Protein AF-R9L578-F1 (afdb_monomer)

pLDD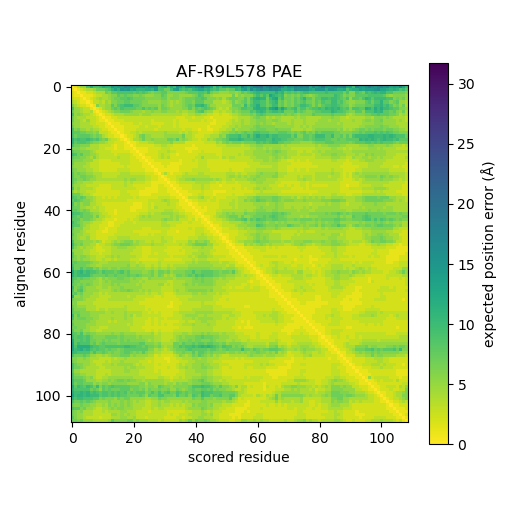T: mean 92.09, std 3.51, range [73.38, 96.12]

Radius of gyration: 14.45 Å; Cα contacts (8 Å, |Δi|>4): 269; chains: 1; bounding box: 32×32×43 Å

Foldseek 3Di:
DDDDDDPPQKDKDFQCDQAWDAAQAWDAPQQEIWGFNHTHHHRGIGMTGRFDKHKFFAAAQDKFAAFQWWWADPVVRHIDSD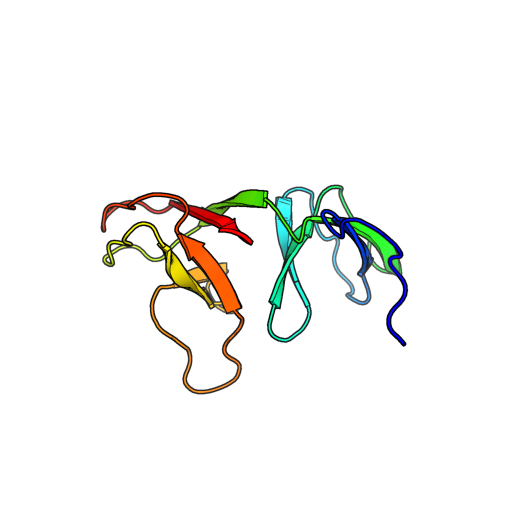ADPPSTRTYAGFNHIGDRHDRITIGGD

Structure (mmCIF, N/CA/C/O backbone):
data_AF-R9L578-F1
#
_entry.id   AF-R9L578-F1
#
loop_
_atom_site.group_PDB
_atom_site.id
_atom_site.type_symbol
_atom_site.label_atom_id
_atom_site.label_alt_id
_atom_site.label_comp_id
_atom_site.label_asym_id
_atom_site.label_entity_id
_atom_site.label_seq_id
_atom_site.pdbx_PDB_ins_code
_atom_site.Cartn_x
_atom_site.Cartn_y
_atom_site.Cartn_z
_atom_site.occupancy
_atom_site.B_iso_or_equiv
_atom_site.auth_seq_id
_atom_site.auth_comp_id
_atom_site.auth_asym_id
_atom_site.auth_atom_id
_atom_site.pdbx_PDB_model_num
ATOM 1 N N . MET A 1 1 ? -0.663 19.247 -23.203 1.00 73.38 1 MET A N 1
ATOM 2 C CA . MET A 1 1 ? -1.965 18.550 -23.129 1.00 73.38 1 MET A CA 1
ATOM 3 C C . MET A 1 1 ? -1.731 17.201 -22.474 1.00 73.38 1 MET A C 1
ATOM 5 O O . MET A 1 1 ? -0.628 16.692 -22.625 1.00 73.38 1 MET A O 1
ATOM 9 N N . ALA A 1 2 ? -2.693 16.665 -21.727 1.00 77.12 2 ALA A N 1
ATOM 10 C CA . ALA A 1 2 ? -2.596 15.317 -21.171 1.00 77.12 2 ALA A CA 1
ATOM 11 C C . ALA A 1 2 ? -3.415 14.363 -22.047 1.00 77.12 2 ALA A C 1
ATOM 13 O O . ALA A 1 2 ? -4.550 14.686 -22.395 1.00 77.12 2 ALA A O 1
ATOM 14 N N . GLU A 1 3 ? -2.838 13.220 -22.405 1.00 89.50 3 GLU A N 1
ATOM 15 C CA . GLU A 1 3 ? -3.502 12.171 -23.179 1.00 89.50 3 GLU A CA 1
ATOM 16 C C . GLU A 1 3 ? -3.797 10.981 -22.268 1.00 89.50 3 GLU A C 1
ATOM 18 O O . GLU A 1 3 ? -2.986 10.607 -21.419 1.00 89.50 3 GLU A O 1
ATOM 23 N N . PHE A 1 4 ? -4.981 10.395 -22.423 1.00 87.81 4 PHE A N 1
ATOM 24 C CA . PHE A 1 4 ? -5.347 9.202 -21.676 1.00 87.81 4 PHE A CA 1
ATOM 25 C C . PHE A 1 4 ? -4.605 7.990 -22.247 1.00 87.81 4 PHE A C 1
ATOM 27 O O . PHE A 1 4 ? -4.772 7.660 -23.418 1.00 87.81 4 PHE A O 1
ATOM 34 N N . VAL A 1 5 ? -3.818 7.316 -21.406 1.00 87.88 5 VAL A N 1
ATOM 35 C CA . VAL A 1 5 ? -3.064 6.112 -21.792 1.00 87.88 5 VAL A CA 1
ATOM 36 C C . VAL A 1 5 ? -3.767 4.847 -21.301 1.00 87.88 5 VAL A C 1
ATOM 38 O O . VAL A 1 5 ? -4.041 3.943 -22.084 1.00 87.88 5 VAL A O 1
ATOM 41 N N . GLN A 1 6 ? -4.086 4.776 -20.005 1.00 87.31 6 GLN A N 1
ATOM 42 C CA . GLN A 1 6 ? -4.734 3.615 -19.391 1.00 87.31 6 GLN A CA 1
ATOM 43 C C . GLN A 1 6 ? -5.438 3.981 -18.079 1.00 87.31 6 GLN A C 1
ATOM 45 O O . GLN A 1 6 ? -5.124 4.996 -17.462 1.00 87.31 6 GLN A O 1
ATOM 50 N N . LYS A 1 7 ? -6.342 3.106 -17.612 1.00 86.44 7 LYS A N 1
ATOM 51 C CA . LYS A 1 7 ? -7.035 3.249 -16.316 1.00 86.44 7 LYS A CA 1
ATOM 52 C C . LYS A 1 7 ? -6.086 3.288 -15.111 1.00 86.44 7 LYS A C 1
ATOM 54 O O . LYS A 1 7 ? -6.445 3.849 -14.086 1.00 86.44 7 LYS A O 1
ATOM 59 N N . GLY A 1 8 ? -4.895 2.695 -15.232 1.00 83.50 8 GLY A N 1
ATOM 60 C CA . GLY A 1 8 ? -3.866 2.752 -14.189 1.00 83.50 8 GLY A CA 1
ATOM 61 C C . GLY A 1 8 ? -4.101 1.818 -13.000 1.00 83.50 8 GLY A C 1
ATOM 62 O O . GLY A 1 8 ? -3.437 1.974 -11.990 1.00 83.50 8 GLY A O 1
ATOM 63 N N . GLU A 1 9 ? -5.011 0.846 -13.102 1.00 87.81 9 GLU A N 1
ATOM 64 C CA . GLU A 1 9 ? -5.296 -0.110 -12.015 1.00 87.81 9 GLU A CA 1
ATOM 65 C C . GLU A 1 9 ? -4.080 -0.987 -11.677 1.00 87.81 9 GLU A C 1
ATOM 67 O O . GLU A 1 9 ? -3.862 -1.369 -10.525 1.00 87.81 9 GLU A O 1
ATOM 72 N N . SER A 1 10 ? -3.248 -1.264 -12.681 1.00 89.62 10 SER A N 1
ATOM 73 C CA . SER A 1 10 ? -1.976 -1.952 -12.516 1.00 89.62 10 SER A CA 1
ATOM 74 C C . SER A 1 10 ? -0.892 -1.310 -13.373 1.00 89.62 10 SER A C 1
ATOM 76 O O . SER A 1 10 ? -1.163 -0.814 -14.471 1.00 89.62 10 SER A O 1
ATOM 78 N N . LEU A 1 11 ? 0.339 -1.327 -12.868 1.00 90.62 11 LEU A N 1
ATOM 79 C CA . LEU A 1 11 ? 1.520 -0.778 -13.522 1.00 90.62 11 LEU A CA 1
ATOM 80 C C . LEU A 1 11 ? 2.563 -1.873 -13.733 1.00 90.62 11 LEU A C 1
ATOM 82 O O . LEU A 1 11 ? 2.685 -2.801 -12.931 1.00 90.62 11 LEU A O 1
ATOM 86 N N . ASN A 1 12 ? 3.333 -1.743 -14.812 1.00 91.88 12 ASN A N 1
ATOM 87 C CA . ASN A 1 12 ? 4.531 -2.549 -14.999 1.00 91.88 12 ASN A CA 1
ATOM 88 C C . ASN A 1 12 ? 5.608 -2.034 -14.046 1.00 91.88 12 ASN A C 1
ATOM 90 O O . ASN A 1 12 ? 5.967 -0.859 -14.093 1.00 91.88 12 ASN A O 1
ATOM 94 N N . TYR A 1 13 ? 6.121 -2.919 -13.203 1.00 92.50 13 TYR A N 1
ATOM 95 C CA . TYR A 1 13 ? 7.169 -2.620 -12.244 1.00 92.50 13 TYR A CA 1
ATOM 96 C C . TYR A 1 13 ? 8.365 -3.520 -12.507 1.00 92.50 13 TYR A C 1
ATOM 98 O O . TYR A 1 13 ? 8.224 -4.732 -12.682 1.00 92.50 13 TYR A O 1
ATOM 106 N N . ARG A 1 14 ? 9.554 -2.921 -12.541 1.00 92.94 14 ARG A N 1
ATOM 107 C CA . ARG A 1 14 ? 10.801 -3.668 -12.620 1.00 92.94 14 ARG A CA 1
ATOM 108 C C . ARG A 1 14 ? 11.365 -3.815 -11.220 1.00 92.94 14 ARG A C 1
ATOM 110 O O . ARG A 1 14 ? 11.617 -2.815 -10.560 1.00 92.94 14 ARG A O 1
ATOM 117 N N . ASN A 1 15 ? 11.591 -5.051 -10.794 1.00 92.06 15 ASN A N 1
ATOM 118 C CA . ASN A 1 15 ? 12.269 -5.301 -9.534 1.00 92.06 15 ASN A CA 1
ATOM 119 C C . ASN A 1 15 ? 13.766 -5.007 -9.702 1.00 92.06 15 ASN A C 1
ATOM 121 O O . ASN A 1 15 ? 14.508 -5.829 -10.235 1.00 92.06 15 ASN A O 1
ATOM 125 N N . GLU A 1 16 ? 14.199 -3.818 -9.290 1.00 90.56 16 GLU A N 1
ATOM 126 C CA . GLU A 1 16 ? 15.615 -3.422 -9.295 1.00 90.56 16 GLU A CA 1
ATOM 127 C C . GLU A 1 16 ? 16.383 -3.934 -8.064 1.00 90.56 16 GLU A C 1
ATOM 129 O O . GLU A 1 16 ? 17.600 -3.776 -7.981 1.00 90.56 16 GLU A O 1
ATOM 134 N N . GLY A 1 17 ? 15.684 -4.561 -7.115 1.00 87.75 17 GLY A N 1
ATOM 135 C CA . GLY A 1 17 ? 16.278 -5.181 -5.940 1.00 87.75 17 GLY A CA 1
ATOM 136 C C . GLY A 1 17 ? 16.968 -6.511 -6.244 1.00 87.75 17 GLY A C 1
ATOM 137 O O . GLY A 1 17 ? 16.916 -7.052 -7.350 1.00 87.75 17 GLY A O 1
ATOM 138 N N . SER A 1 18 ? 17.615 -7.063 -5.218 1.00 88.19 18 SER A N 1
ATOM 139 C CA . SER A 1 18 ? 18.293 -8.364 -5.279 1.00 88.19 18 SER A CA 1
ATOM 140 C C . SER A 1 18 ? 17.422 -9.540 -4.831 1.00 88.19 18 SER A C 1
ATOM 142 O O . SER A 1 18 ? 17.824 -10.690 -4.996 1.00 88.19 18 SER A O 1
ATOM 144 N N . GLU A 1 19 ? 16.250 -9.276 -4.254 1.00 92.12 19 GLU A N 1
ATOM 145 C CA . GLU A 1 19 ? 15.360 -10.293 -3.689 1.00 92.12 19 GLU 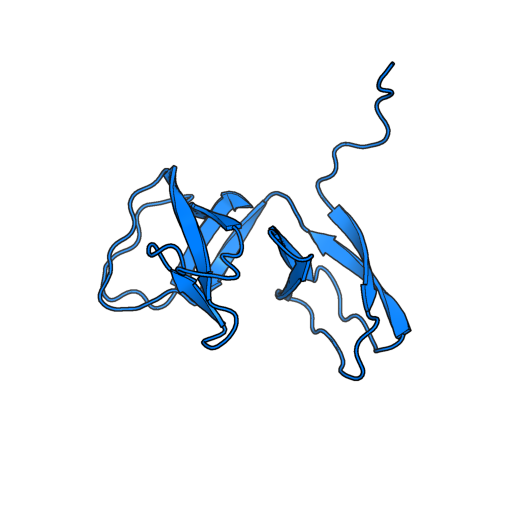A CA 1
ATOM 146 C C . GLU A 1 19 ? 14.106 -10.494 -4.544 1.00 92.12 19 GLU A C 1
ATOM 148 O O . GLU A 1 19 ? 13.661 -9.591 -5.248 1.00 92.12 19 GLU A O 1
ATOM 153 N N . LEU A 1 20 ? 13.527 -11.695 -4.480 1.00 92.56 20 LEU A N 1
ATOM 154 C CA . LEU A 1 20 ? 12.230 -12.000 -5.083 1.00 92.56 20 LEU A CA 1
ATOM 155 C C . LEU A 1 20 ? 11.126 -11.239 -4.341 1.00 92.56 20 LEU A C 1
ATOM 157 O O . LEU A 1 20 ? 10.945 -11.467 -3.147 1.00 92.56 20 LEU A O 1
ATOM 161 N N . ILE A 1 21 ? 10.351 -10.428 -5.061 1.00 93.56 21 ILE A N 1
ATOM 162 C CA . ILE A 1 21 ? 9.093 -9.870 -4.551 1.00 93.56 21 ILE A CA 1
ATOM 163 C C . ILE A 1 21 ? 8.013 -10.914 -4.797 1.00 93.56 21 ILE A C 1
ATOM 165 O O . ILE A 1 21 ? 7.790 -11.302 -5.946 1.00 93.56 21 ILE A O 1
ATOM 169 N N . ARG A 1 22 ? 7.362 -11.400 -3.743 1.00 93.81 22 ARG A N 1
ATOM 170 C CA . ARG A 1 22 ? 6.315 -12.415 -3.886 1.00 93.81 22 ARG A CA 1
ATOM 171 C C . ARG A 1 22 ? 4.968 -11.805 -4.238 1.00 93.81 22 ARG A C 1
ATOM 173 O O . ARG A 1 22 ? 4.701 -10.640 -3.949 1.00 93.81 22 ARG A O 1
ATOM 180 N N . TYR A 1 23 ? 4.093 -12.627 -4.807 1.00 91.25 23 TYR A N 1
ATOM 181 C CA . TYR A 1 23 ? 2.681 -12.288 -4.951 1.00 91.25 23 TYR A CA 1
ATOM 182 C C . TYR A 1 23 ? 2.092 -11.765 -3.628 1.00 91.25 23 TYR A C 1
ATOM 184 O O . TYR A 1 23 ? 2.262 -12.379 -2.573 1.00 91.25 23 TYR A O 1
ATOM 192 N N . GLY A 1 24 ? 1.378 -10.641 -3.695 1.00 89.81 24 GLY A N 1
ATOM 193 C CA . GLY A 1 24 ? 0.735 -10.007 -2.548 1.00 89.81 24 GLY A CA 1
ATOM 194 C C . GLY A 1 24 ? 1.665 -9.170 -1.666 1.00 89.81 24 GLY A C 1
ATOM 195 O O . GLY A 1 24 ? 1.177 -8.527 -0.738 1.00 89.81 24 GLY A O 1
ATOM 196 N N . GLU A 1 25 ? 2.975 -9.127 -1.934 1.00 93.00 25 GLU A N 1
ATOM 197 C CA . GLU A 1 25 ? 3.866 -8.237 -1.188 1.00 93.00 25 GLU A CA 1
ATOM 198 C C . GLU A 1 25 ? 3.660 -6.769 -1.563 1.00 93.00 25 GLU A C 1
ATOM 200 O O . GLU A 1 25 ? 3.399 -6.412 -2.717 1.00 93.00 25 GLU A O 1
ATOM 205 N N . VAL A 1 26 ? 3.808 -5.908 -0.557 1.00 93.19 26 VAL A N 1
ATOM 206 C CA . VAL A 1 26 ? 3.748 -4.458 -0.722 1.00 93.19 26 VAL A CA 1
ATOM 207 C C . VAL A 1 26 ? 5.058 -3.965 -1.329 1.00 93.19 26 VAL A C 1
ATOM 209 O O . VAL A 1 26 ? 6.137 -4.177 -0.779 1.00 93.19 26 VAL A O 1
ATOM 212 N N . VAL A 1 27 ? 4.946 -3.268 -2.454 1.00 93.12 27 VAL A N 1
ATOM 213 C CA . VAL A 1 27 ? 6.050 -2.650 -3.188 1.00 93.12 27 VAL A CA 1
ATOM 214 C C . VAL A 1 27 ? 6.017 -1.147 -2.947 1.00 93.12 27 VAL A C 1
ATOM 216 O O . VAL A 1 27 ? 5.012 -0.496 -3.223 1.00 93.12 27 VAL A O 1
ATOM 219 N N . VAL A 1 28 ? 7.117 -0.581 -2.453 1.00 92.44 28 VAL A N 1
ATOM 220 C CA . VAL A 1 28 ? 7.245 0.865 -2.223 1.00 92.44 28 VAL A CA 1
ATOM 221 C C . VAL A 1 28 ? 7.748 1.543 -3.501 1.00 92.44 28 VAL A C 1
ATOM 223 O O . VAL A 1 28 ? 8.843 1.257 -3.977 1.00 92.44 28 VAL A O 1
ATOM 226 N N . LEU A 1 29 ? 6.938 2.451 -4.043 1.00 88.50 29 LEU A N 1
ATOM 227 C CA . LEU A 1 29 ? 7.192 3.270 -5.234 1.00 88.50 29 LEU A CA 1
ATOM 228 C C . LEU A 1 29 ? 7.596 4.693 -4.804 1.00 88.50 29 LEU A C 1
ATOM 230 O O . LEU A 1 29 ? 6.976 5.670 -5.217 1.00 88.50 29 LEU A O 1
ATOM 234 N N . GLU A 1 30 ? 8.569 4.801 -3.899 1.00 87.81 30 GLU A N 1
ATOM 235 C CA . GLU A 1 30 ? 8.974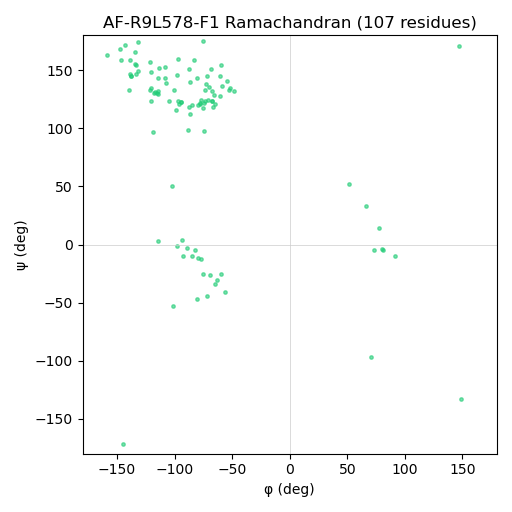 6.039 -3.208 1.00 87.81 30 GLU A CA 1
ATOM 236 C C . GLU A 1 30 ? 7.936 6.541 -2.185 1.00 87.81 30 GLU A C 1
ATOM 238 O O . GLU A 1 30 ? 7.908 6.065 -1.053 1.00 87.81 30 GLU A O 1
ATOM 243 N N . GLU A 1 31 ? 7.066 7.485 -2.553 1.00 90.50 31 GLU A N 1
ATOM 244 C CA . GLU A 1 31 ? 6.075 8.097 -1.644 1.00 90.50 31 GLU A CA 1
ATOM 245 C C . GLU A 1 31 ? 4.702 7.399 -1.679 1.00 90.50 31 GLU A C 1
ATOM 247 O O . GLU A 1 31 ? 3.724 7.870 -1.079 1.00 90.50 31 GLU A O 1
ATOM 252 N N . ARG A 1 32 ? 4.601 6.304 -2.435 1.00 92.50 32 ARG A N 1
ATOM 253 C CA . ARG A 1 32 ? 3.389 5.503 -2.646 1.00 92.50 32 ARG A CA 1
ATOM 254 C C . ARG A 1 32 ? 3.699 4.023 -2.512 1.00 92.50 32 ARG A C 1
ATOM 256 O O . ARG A 1 32 ? 4.858 3.617 -2.568 1.00 92.50 32 ARG A O 1
ATOM 263 N N . ILE A 1 33 ? 2.652 3.218 -2.394 1.00 94.31 33 ILE A N 1
ATOM 264 C CA . ILE A 1 33 ? 2.769 1.763 -2.449 1.00 94.31 33 ILE A CA 1
ATOM 265 C C . ILE A 1 33 ? 1.931 1.176 -3.581 1.00 94.31 33 ILE A C 1
ATOM 267 O O . ILE A 1 33 ? 0.950 1.767 -4.029 1.00 94.31 33 ILE A O 1
ATOM 271 N N . GLY A 1 34 ? 2.318 -0.018 -4.007 1.00 93.94 34 GLY A N 1
ATOM 272 C CA . GLY A 1 34 ? 1.494 -0.942 -4.770 1.00 93.94 34 GLY A CA 1
ATOM 273 C C . GLY A 1 34 ? 1.576 -2.338 -4.162 1.00 93.94 34 GLY A C 1
ATOM 274 O O . GLY A 1 34 ? 2.365 -2.582 -3.253 1.00 93.94 34 GLY A O 1
ATOM 275 N N . VAL A 1 35 ? 0.779 -3.264 -4.676 1.00 95.00 35 VAL A N 1
ATOM 276 C CA . VAL A 1 35 ? 0.807 -4.675 -4.270 1.00 95.00 35 VAL A CA 1
ATOM 277 C C . VAL A 1 35 ? 1.193 -5.528 -5.468 1.00 95.00 35 VAL A C 1
ATOM 279 O O . VAL A 1 35 ? 0.633 -5.365 -6.551 1.00 95.00 35 VAL A O 1
ATOM 282 N N . ALA A 1 36 ? 2.159 -6.428 -5.306 1.00 93.88 36 ALA A N 1
ATOM 283 C CA . ALA A 1 36 ? 2.601 -7.309 -6.379 1.00 93.88 36 ALA A CA 1
ATOM 284 C C . ALA A 1 36 ? 1.477 -8.268 -6.807 1.00 93.88 36 ALA A C 1
ATOM 286 O O . ALA A 1 36 ? 0.969 -9.054 -6.011 1.00 93.88 36 ALA A O 1
ATOM 287 N N . GLY A 1 37 ? 1.091 -8.210 -8.083 1.00 90.44 37 GLY A N 1
ATOM 288 C CA . GLY A 1 37 ? 0.053 -9.065 -8.666 1.00 90.44 37 GLY A CA 1
ATOM 289 C C . GLY A 1 37 ? 0.563 -10.426 -9.145 1.00 90.44 37 GLY A C 1
ATOM 290 O O . GLY A 1 37 ? -0.243 -11.290 -9.475 1.00 90.44 37 GLY A O 1
ATOM 291 N N . ILE A 1 38 ? 1.884 -10.624 -9.181 1.00 90.44 38 ILE A N 1
ATOM 292 C CA . ILE A 1 38 ? 2.581 -11.885 -9.475 1.00 90.44 38 ILE A CA 1
ATOM 293 C C . ILE A 1 38 ? 3.890 -11.931 -8.677 1.00 90.44 38 ILE A C 1
ATOM 295 O O . ILE A 1 38 ? 4.328 -10.902 -8.164 1.00 90.44 38 ILE A O 1
ATOM 299 N N . ASP A 1 39 ? 4.549 -13.086 -8.628 1.00 93.75 39 ASP A N 1
ATOM 300 C CA . ASP A 1 39 ? 5.945 -13.155 -8.194 1.00 93.75 39 ASP A CA 1
ATOM 301 C C . ASP A 1 39 ? 6.851 -12.413 -9.198 1.00 93.75 39 ASP A C 1
ATOM 303 O O . ASP A 1 39 ? 6.797 -12.666 -10.404 1.00 93.75 39 ASP A O 1
ATOM 307 N N . ILE A 1 40 ? 7.692 -11.497 -8.710 1.00 92.56 40 ILE A N 1
ATOM 308 C CA . ILE A 1 40 ? 8.588 -10.652 -9.513 1.00 92.56 40 ILE A CA 1
ATOM 309 C C . ILE A 1 40 ? 10.045 -10.944 -9.124 1.00 92.56 40 ILE A C 1
ATOM 311 O O . ILE A 1 40 ? 10.552 -10.389 -8.140 1.00 92.56 40 ILE A O 1
ATOM 315 N N . PRO A 1 41 ? 10.755 -11.811 -9.871 1.00 93.00 41 PRO A N 1
ATOM 316 C CA . PRO A 1 41 ? 12.168 -12.085 -9.625 1.00 93.00 41 PRO A CA 1
ATOM 317 C C . PRO A 1 41 ? 13.034 -10.827 -9.736 1.00 93.00 41 PRO A C 1
ATOM 319 O O . PRO A 1 41 ? 12.705 -9.900 -10.479 1.00 93.00 41 PRO A O 1
ATOM 322 N N . ALA A 1 42 ? 14.176 -10.823 -9.049 1.00 93.62 42 ALA A N 1
ATOM 323 C CA . ALA A 1 42 ? 15.176 -9.763 -9.163 1.00 93.62 42 ALA A CA 1
ATOM 324 C C . ALA A 1 42 ? 15.555 -9.501 -10.636 1.00 93.62 42 ALA A C 1
ATOM 326 O O . ALA A 1 42 ? 15.740 -10.430 -11.428 1.00 93.62 42 ALA A O 1
ATOM 327 N N . GLY A 1 43 ? 15.624 -8.228 -11.023 1.00 92.12 43 GLY A N 1
ATOM 328 C CA . GLY A 1 43 ? 15.918 -7.762 -12.384 1.00 92.12 43 GLY A CA 1
ATOM 329 C C . GLY A 1 43 ? 14.791 -7.945 -13.413 1.00 92.12 43 GLY A C 1
ATOM 330 O O . GLY A 1 43 ? 14.922 -7.482 -14.556 1.00 92.12 43 GLY A O 1
ATOM 331 N N . SER A 1 44 ? 13.686 -8.596 -13.038 1.00 91.81 44 SER A N 1
ATOM 332 C CA . SER A 1 44 ? 12.581 -8.930 -13.943 1.00 91.81 44 SER A CA 1
ATOM 333 C C . SER A 1 44 ? 11.442 -7.913 -13.877 1.00 91.81 44 SER A C 1
ATOM 335 O O . SER A 1 44 ? 11.313 -7.138 -12.927 1.00 91.81 44 SER A O 1
ATOM 337 N N . LEU A 1 45 ? 10.620 -7.903 -14.927 1.00 91.75 45 LEU A N 1
ATOM 338 C CA . LEU A 1 45 ? 9.376 -7.142 -14.967 1.00 91.75 45 LEU A CA 1
ATOM 339 C C . LEU A 1 45 ? 8.245 -7.966 -14.360 1.00 91.75 45 LEU A C 1
ATOM 341 O O . LEU A 1 45 ? 8.119 -9.157 -14.635 1.00 91.75 45 LEU A O 1
ATOM 345 N N . GLY A 1 46 ? 7.398 -7.297 -13.593 1.00 90.88 46 GLY A N 1
ATOM 346 C CA . GLY A 1 46 ? 6.132 -7.829 -13.132 1.00 90.88 46 GLY A CA 1
ATOM 347 C C . GLY A 1 46 ? 5.072 -6.745 -13.053 1.00 90.88 46 GLY A C 1
ATOM 348 O O . GLY A 1 46 ? 5.264 -5.618 -13.516 1.00 90.88 46 GLY A O 1
ATOM 349 N N . THR A 1 47 ? 3.930 -7.098 -12.479 1.00 92.25 47 THR A N 1
ATOM 350 C CA . THR A 1 47 ? 2.772 -6.210 -12.391 1.00 92.25 47 THR A CA 1
ATOM 351 C C . THR A 1 47 ? 2.497 -5.868 -10.937 1.00 92.25 47 THR A C 1
ATOM 353 O O . THR A 1 47 ? 2.434 -6.762 -10.096 1.00 92.25 47 THR A O 1
ATOM 356 N N . VAL A 1 48 ? 2.302 -4.582 -10.649 1.00 94.31 48 VAL A N 1
ATOM 357 C CA . VAL A 1 48 ? 1.868 -4.093 -9.336 1.00 94.31 48 VAL A CA 1
ATOM 358 C C . VAL A 1 48 ? 0.498 -3.442 -9.456 1.00 94.31 48 VAL A C 1
ATOM 360 O O . VAL A 1 48 ? 0.269 -2.610 -10.334 1.00 94.31 48 VAL A O 1
ATOM 363 N N . GLY A 1 49 ? -0.427 -3.831 -8.589 1.00 93.25 49 GLY A N 1
ATOM 364 C CA . GLY A 1 49 ? -1.713 -3.174 -8.425 1.00 93.25 49 GLY A CA 1
ATOM 365 C C . GLY A 1 49 ? -1.539 -1.902 -7.606 1.00 93.25 49 GLY A C 1
ATOM 366 O O . GLY A 1 49 ? -1.063 -1.954 -6.476 1.00 93.25 49 GLY A O 1
ATOM 367 N N . VAL A 1 50 ? -1.920 -0.762 -8.176 1.00 91.81 50 VAL A N 1
ATOM 368 C CA . VAL A 1 50 ? -1.869 0.554 -7.502 1.00 91.81 50 VAL A CA 1
ATOM 369 C C . VAL A 1 50 ? -3.261 1.141 -7.291 1.00 91.81 50 VAL A C 1
ATOM 371 O O . VAL A 1 50 ? -3.409 2.254 -6.805 1.00 91.81 50 VAL A O 1
ATOM 374 N N . SER A 1 51 ? -4.298 0.390 -7.661 1.00 90.56 51 SER A N 1
ATOM 375 C CA . SER A 1 51 ? -5.676 0.716 -7.341 1.00 90.56 51 SER A CA 1
ATOM 376 C C . SER A 1 51 ? -6.426 -0.547 -6.952 1.00 90.56 51 SER A C 1
ATOM 378 O O . SER A 1 51 ? -6.325 -1.575 -7.615 1.00 90.56 51 SER A O 1
ATOM 380 N N . GLY A 1 52 ? -7.174 -0.475 -5.855 1.00 91.31 52 GLY A N 1
ATOM 381 C CA . GLY A 1 52 ? -7.999 -1.580 -5.368 1.00 91.31 52 GLY A CA 1
ATOM 382 C C . GLY A 1 52 ? -8.072 -1.571 -3.851 1.00 91.31 52 GLY A C 1
ATOM 383 O O . GLY A 1 52 ? -7.377 -0.785 -3.210 1.00 91.31 52 GLY A O 1
ATOM 384 N N . VAL A 1 53 ? -8.939 -2.404 -3.286 1.00 94.25 53 VAL A N 1
ATOM 385 C CA . VAL A 1 53 ? -8.988 -2.618 -1.838 1.00 94.25 53 VAL A CA 1
ATOM 386 C C . VAL A 1 53 ? -8.164 -3.857 -1.525 1.00 94.25 53 VAL A C 1
ATOM 388 O O . VAL A 1 53 ? -8.458 -4.930 -2.045 1.00 94.25 53 VAL A O 1
ATOM 391 N N . TYR A 1 54 ? -7.142 -3.693 -0.693 1.00 94.50 54 TYR A N 1
ATOM 392 C CA . TYR A 1 54 ? -6.237 -4.761 -0.290 1.00 94.50 54 TYR A CA 1
ATOM 393 C C . TYR A 1 54 ? -6.294 -4.932 1.222 1.00 94.50 54 TYR A C 1
ATOM 395 O O . TYR A 1 54 ? -6.247 -3.951 1.968 1.00 94.50 54 TYR A O 1
ATOM 403 N N . GLU A 1 55 ? -6.385 -6.179 1.669 1.00 95.06 55 GLU A N 1
ATOM 404 C CA . GLU A 1 55 ? -6.160 -6.525 3.066 1.00 95.06 55 GLU A CA 1
ATOM 405 C C . GLU A 1 55 ? -4.654 -6.538 3.324 1.00 95.06 55 GLU A C 1
ATOM 407 O O . GLU A 1 55 ? -3.910 -7.258 2.660 1.00 95.06 55 GLU A O 1
ATOM 412 N N . MET A 1 56 ? -4.199 -5.706 4.258 1.00 94.75 56 MET A N 1
ATOM 413 C CA . MET A 1 56 ? -2.784 -5.586 4.600 1.00 94.75 56 MET A CA 1
ATOM 414 C C . MET A 1 56 ? -2.591 -5.604 6.119 1.00 94.75 56 MET A C 1
ATOM 416 O O . MET A 1 56 ? -3.502 -5.202 6.857 1.00 94.75 56 MET A O 1
ATOM 420 N N . PRO A 1 57 ? -1.407 -6.024 6.605 1.00 95.94 57 PRO A N 1
ATOM 421 C CA . PRO A 1 57 ? -1.060 -5.912 8.015 1.00 95.94 57 PRO A CA 1
ATOM 422 C C . PRO A 1 57 ? -1.212 -4.469 8.497 1.00 95.94 57 PRO A C 1
ATOM 424 O O . PRO A 1 57 ? -0.862 -3.533 7.780 1.00 95.94 57 PRO A O 1
ATOM 427 N N . ALA A 1 58 ? -1.713 -4.280 9.711 1.00 94.81 58 ALA A N 1
ATOM 428 C CA . ALA A 1 58 ? -1.955 -2.975 10.312 1.00 94.81 58 ALA A CA 1
ATOM 429 C C . ALA A 1 58 ? -1.443 -2.930 11.755 1.00 94.81 58 ALA A C 1
ATOM 431 O O . ALA A 1 58 ? -1.339 -3.959 12.421 1.00 94.81 58 ALA A O 1
ATOM 432 N N . GLU A 1 59 ? -1.132 -1.732 12.253 1.00 95.06 59 GLU A N 1
ATOM 433 C CA . GLU A 1 59 ? -0.803 -1.548 13.666 1.00 95.06 59 GLU A CA 1
ATOM 434 C C . GLU A 1 59 ? -1.959 -1.996 14.573 1.00 95.06 59 GLU A C 1
ATOM 436 O O . GLU A 1 59 ? -3.134 -1.703 14.334 1.00 95.06 59 GLU A O 1
ATOM 441 N N . THR A 1 60 ? -1.623 -2.715 15.637 1.00 93.38 60 THR A N 1
ATOM 442 C CA . THR A 1 60 ? -2.544 -3.052 16.725 1.00 93.38 60 THR A CA 1
ATOM 443 C C . THR A 1 60 ? -2.528 -1.944 17.776 1.00 93.38 60 THR A C 1
ATOM 445 O O . THR A 1 60 ? -1.511 -1.282 17.962 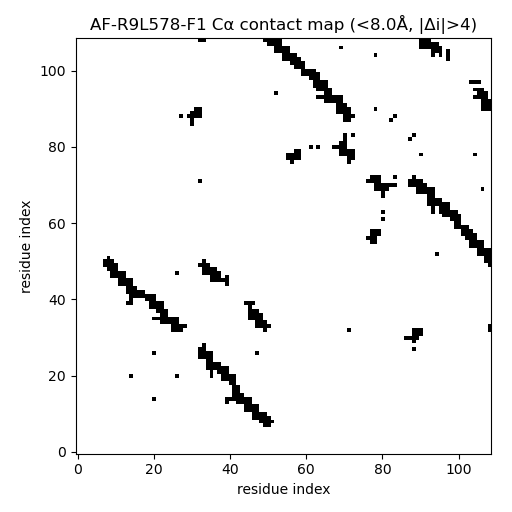1.00 93.38 60 THR A O 1
ATOM 448 N N . GLY A 1 61 ? -3.636 -1.749 18.489 1.00 91.25 61 GLY A N 1
ATOM 449 C CA . GLY A 1 61 ? -3.793 -0.689 19.493 1.00 91.25 61 GLY A CA 1
ATOM 450 C C . GLY A 1 61 ? -4.369 0.620 18.941 1.00 91.25 61 GLY A C 1
ATOM 451 O O . GLY A 1 61 ? -4.809 1.463 19.719 1.00 91.25 61 GLY A O 1
ATOM 452 N N . THR A 1 62 ? -4.474 0.750 17.615 1.00 91.19 62 THR A N 1
ATOM 453 C CA . THR A 1 62 ? -5.100 1.900 16.945 1.00 91.19 62 THR A CA 1
ATOM 454 C C . THR A 1 62 ? -6.265 1.435 16.081 1.00 91.19 62 THR A C 1
ATOM 456 O O . THR A 1 62 ? -6.118 0.564 15.218 1.00 91.19 62 THR A O 1
ATOM 459 N N . ALA A 1 63 ? -7.452 1.991 16.325 1.00 93.38 63 ALA A N 1
ATOM 460 C CA . ALA A 1 63 ? -8.612 1.781 15.465 1.00 93.38 63 ALA A CA 1
ATOM 461 C C . ALA A 1 63 ? -8.528 2.698 14.239 1.00 93.38 63 ALA A C 1
ATOM 463 O O . ALA A 1 63 ? -8.099 3.846 14.364 1.00 93.38 63 ALA A O 1
ATOM 464 N N . PHE A 1 64 ? -8.968 2.210 13.077 1.00 94.75 64 PHE A N 1
ATOM 465 C CA . PHE A 1 64 ? -9.100 3.040 11.879 1.00 94.75 64 PHE A CA 1
ATOM 466 C C . PHE A 1 64 ? -10.566 3.289 11.554 1.00 94.75 64 PHE A C 1
ATOM 468 O O . PHE A 1 64 ? -11.411 2.405 11.706 1.00 94.75 64 PHE A O 1
ATOM 475 N N . GLN A 1 65 ? -10.865 4.488 11.071 1.00 95.38 65 GLN A N 1
ATOM 476 C CA . GLN A 1 65 ? -12.180 4.838 10.547 1.00 95.38 65 GLN A CA 1
ATOM 477 C C . GLN A 1 65 ? -12.183 4.728 9.025 1.00 95.38 65 GLN A C 1
ATOM 479 O O . GLN A 1 65 ? -11.191 5.054 8.380 1.00 95.38 65 GLN A O 1
ATOM 484 N N . MET A 1 66 ? -13.310 4.324 8.439 1.00 95.19 66 MET A N 1
ATOM 485 C CA . MET A 1 66 ? -13.476 4.334 6.984 1.00 95.19 66 MET A CA 1
ATOM 486 C C . MET A 1 66 ? -13.145 5.724 6.409 1.00 95.19 66 MET A C 1
ATOM 488 O O . MET A 1 66 ? -13.602 6.742 6.926 1.00 95.19 66 MET A O 1
ATOM 492 N N . GLY A 1 67 ? -12.348 5.763 5.341 1.00 93.38 67 GLY A N 1
ATOM 493 C CA . GLY A 1 67 ? -11.868 6.991 4.703 1.00 93.38 67 GLY A CA 1
ATOM 494 C C . GLY A 1 67 ? -10.660 7.641 5.385 1.00 93.38 67 GLY A C 1
ATOM 495 O O . GLY A 1 67 ? -10.130 8.615 4.856 1.00 93.38 67 GLY A O 1
ATOM 496 N N . GLN A 1 68 ? -10.194 7.122 6.525 1.00 95.94 68 GLN A N 1
ATOM 497 C CA . GLN A 1 68 ? -9.011 7.647 7.204 1.00 95.94 68 GLN A CA 1
ATOM 498 C C . GLN A 1 68 ? -7.757 7.394 6.374 1.00 95.94 68 GLN A C 1
ATOM 500 O O . GLN A 1 68 ? -7.522 6.270 5.935 1.00 95.94 68 GLN A O 1
ATOM 505 N N . THR A 1 69 ? -6.932 8.426 6.204 1.00 95.81 69 THR A N 1
ATOM 506 C CA . THR A 1 69 ? -5.631 8.309 5.544 1.00 95.81 69 THR A CA 1
ATOM 507 C C . THR A 1 69 ? -4.733 7.338 6.297 1.00 95.81 69 THR A C 1
ATOM 509 O O . THR A 1 69 ? -4.510 7.497 7.498 1.00 95.81 69 THR A O 1
ATOM 512 N N . LEU A 1 70 ? -4.185 6.371 5.569 1.00 95.62 70 LEU A N 1
ATOM 513 C CA . LEU A 1 70 ? -3.236 5.396 6.083 1.00 95.62 70 LEU A CA 1
ATOM 514 C C . LEU A 1 70 ? -1.875 5.590 5.422 1.00 95.62 70 LEU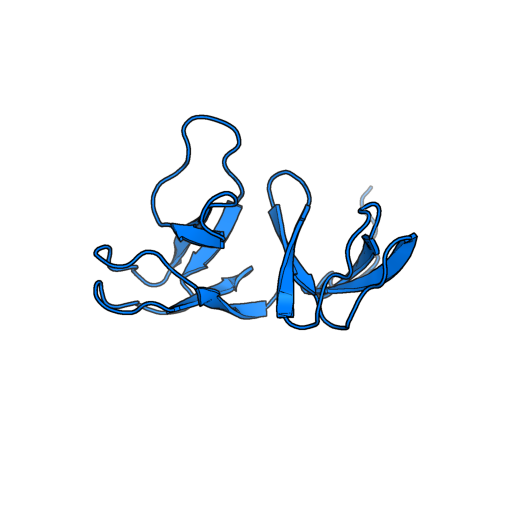 A C 1
ATOM 516 O O . LEU A 1 70 ? -1.758 5.892 4.230 1.00 95.62 70 LEU A O 1
ATOM 520 N N . TRP A 1 71 ? -0.841 5.380 6.219 1.00 96.12 71 TRP A N 1
ATOM 521 C CA . TRP A 1 71 ? 0.556 5.431 5.826 1.00 96.12 71 TRP A CA 1
ATOM 522 C C . TRP A 1 71 ? 1.158 4.035 5.935 1.00 96.12 71 TRP A C 1
ATOM 524 O O . TRP A 1 71 ? 0.703 3.212 6.729 1.00 96.12 71 TRP A O 1
ATOM 534 N N . TRP A 1 72 ? 2.172 3.760 5.126 1.00 96.12 72 TRP A N 1
ATOM 535 C CA . TRP A 1 72 ? 2.924 2.517 5.200 1.00 96.12 72 TRP A CA 1
ATOM 536 C C . TRP A 1 72 ? 4.165 2.701 6.071 1.00 96.12 72 TRP A C 1
ATOM 538 O O . TRP A 1 72 ? 5.009 3.556 5.803 1.00 96.12 72 TRP A O 1
ATOM 548 N N . ASP A 1 73 ? 4.276 1.880 7.110 1.00 94.50 73 ASP A N 1
ATOM 549 C CA . ASP A 1 73 ? 5.471 1.741 7.934 1.00 94.50 73 ASP A CA 1
ATOM 550 C C . ASP A 1 73 ? 6.363 0.668 7.297 1.00 94.50 73 ASP A C 1
ATOM 552 O O . ASP A 1 73 ? 6.115 -0.529 7.445 1.00 94.50 73 ASP A O 1
ATOM 556 N N . ALA A 1 74 ? 7.377 1.098 6.541 1.00 90.12 74 ALA A N 1
ATOM 557 C CA . ALA A 1 74 ? 8.273 0.190 5.824 1.00 90.12 74 ALA A CA 1
ATOM 558 C C . ALA A 1 74 ? 9.185 -0.627 6.753 1.00 90.12 74 ALA A C 1
ATOM 560 O O . ALA A 1 74 ? 9.588 -1.730 6.385 1.00 90.12 74 ALA A O 1
ATOM 561 N N . GLU A 1 75 ? 9.486 -0.114 7.948 1.00 90.31 75 GLU A N 1
ATOM 562 C CA . GLU A 1 75 ? 10.324 -0.805 8.931 1.00 90.31 75 GLU A CA 1
ATOM 563 C C . GLU A 1 75 ? 9.570 -1.992 9.534 1.00 90.31 75 GLU A C 1
ATOM 565 O O . GLU A 1 75 ? 10.091 -3.103 9.615 1.00 90.31 75 GLU A O 1
ATOM 570 N N . ASN A 1 76 ? 8.306 -1.772 9.890 1.00 91.12 76 ASN A N 1
ATOM 571 C CA . ASN A 1 76 ? 7.471 -2.787 10.520 1.00 91.12 76 ASN A CA 1
ATOM 572 C C . ASN A 1 76 ? 6.536 -3.525 9.551 1.00 91.12 76 ASN A C 1
ATOM 574 O O . ASN A 1 76 ? 5.793 -4.409 9.976 1.00 91.12 76 ASN A O 1
ATOM 578 N N . LYS A 1 77 ? 6.554 -3.150 8.268 1.00 93.56 77 LYS A N 1
ATOM 579 C CA . LYS A 1 77 ? 5.735 -3.702 7.180 1.00 93.56 77 LYS A CA 1
ATOM 580 C C . LYS A 1 77 ? 4.237 -3.741 7.506 1.00 93.56 77 LYS A C 1
ATOM 582 O O . LYS A 1 77 ? 3.592 -4.784 7.390 1.00 93.56 77 LYS A O 1
ATOM 587 N N . ARG A 1 78 ? 3.685 -2.605 7.937 1.00 95.12 78 ARG A N 1
ATOM 588 C CA . ARG A 1 78 ? 2.271 -2.485 8.333 1.00 95.12 78 ARG A CA 1
ATOM 589 C C . ARG A 1 78 ? 1.680 -1.117 8.000 1.00 95.12 78 ARG A C 1
ATOM 591 O O . ARG A 1 78 ? 2.391 -0.122 7.902 1.00 95.12 78 ARG A O 1
ATOM 598 N N . LEU A 1 79 ? 0.358 -1.058 7.905 1.00 95.38 79 LEU A N 1
ATOM 599 C CA . LEU A 1 79 ? -0.408 0.179 7.840 1.00 95.38 79 LEU A CA 1
ATOM 600 C C . LEU A 1 79 ? -0.429 0.878 9.199 1.00 95.38 79 LEU A C 1
ATOM 602 O O . LEU A 1 79 ? -0.644 0.244 10.234 1.00 95.38 79 LEU A O 1
ATOM 606 N N . THR A 1 80 ? -0.276 2.196 9.174 1.00 95.38 80 THR A N 1
ATOM 607 C CA . THR A 1 80 ? -0.380 3.065 10.343 1.00 95.38 80 THR A CA 1
ATOM 608 C C . THR A 1 80 ? -1.239 4.292 10.052 1.00 95.38 80 THR A C 1
ATOM 610 O O . THR A 1 80 ? -1.250 4.822 8.941 1.00 95.38 80 THR A O 1
ATOM 613 N N . ALA A 1 81 ? -1.967 4.765 11.062 1.00 94.19 81 ALA A N 1
ATOM 614 C CA . ALA A 1 81 ? -2.670 6.047 11.001 1.00 94.19 81 ALA A CA 1
ATOM 615 C C . ALA A 1 81 ? -1.732 7.243 11.251 1.00 94.19 81 ALA A C 1
ATOM 617 O O . ALA A 1 81 ? -2.114 8.396 11.029 1.00 94.19 81 ALA A O 1
ATOM 618 N N . THR A 1 82 ? -0.506 6.986 11.710 1.00 92.88 82 THR A N 1
ATOM 619 C CA . THR A 1 82 ? 0.459 8.017 12.078 1.00 92.88 82 THR A CA 1
ATOM 620 C C . THR A 1 82 ? 1.378 8.319 10.906 1.00 92.88 82 THR A C 1
ATOM 622 O O . THR A 1 82 ? 2.088 7.455 10.398 1.00 92.88 82 THR A O 1
ATOM 625 N N . LYS A 1 83 ? 1.407 9.583 10.486 1.00 92.62 83 LYS A N 1
ATOM 626 C CA . LYS A 1 83 ? 2.360 10.036 9.476 1.00 92.62 83 LYS A C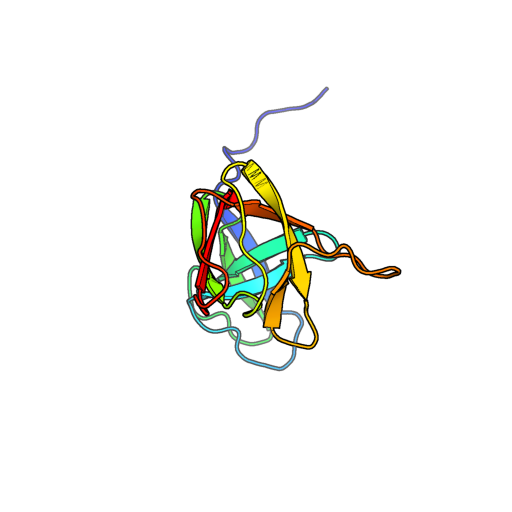A 1
ATOM 627 C C . LYS A 1 83 ? 3.769 10.067 10.076 1.00 92.62 83 LYS A C 1
ATOM 629 O O . LYS A 1 83 ? 3.995 10.766 11.063 1.00 92.62 83 LYS A O 1
ATOM 634 N N . ALA A 1 84 ? 4.719 9.372 9.453 1.00 89.44 84 ALA A N 1
ATOM 635 C CA . ALA A 1 84 ? 6.128 9.475 9.826 1.00 89.44 84 ALA A CA 1
ATOM 636 C C . ALA A 1 84 ? 6.645 10.918 9.658 1.00 89.44 84 ALA A C 1
ATOM 638 O O . ALA A 1 84 ? 6.250 11.630 8.731 1.00 89.44 84 ALA A O 1
ATOM 639 N N . ALA A 1 85 ? 7.545 11.353 10.543 1.00 87.56 85 ALA A N 1
ATOM 640 C CA . ALA A 1 85 ? 8.105 12.707 10.498 1.00 87.56 85 ALA A CA 1
ATOM 641 C C . ALA A 1 85 ? 8.939 12.961 9.227 1.00 87.56 85 ALA A C 1
ATOM 643 O O . ALA A 1 85 ? 8.911 14.061 8.678 1.00 87.56 85 ALA A O 1
ATOM 644 N N . SER A 1 86 ? 9.622 11.923 8.740 1.00 86.94 86 SER A N 1
ATOM 645 C CA . SER A 1 86 ? 10.423 11.921 7.515 1.00 86.94 86 SER A CA 1
ATOM 646 C C . SER A 1 86 ? 10.175 10.623 6.752 1.00 86.94 86 SER A C 1
ATOM 648 O O . SER A 1 86 ? 9.983 9.582 7.376 1.00 86.94 86 SER A O 1
ATOM 650 N N . GLY A 1 87 ? 10.181 10.676 5.416 1.00 85.25 87 GLY A N 1
ATOM 651 C CA . GLY A 1 87 ? 9.981 9.487 4.577 1.00 85.25 87 GLY A CA 1
ATOM 652 C C . GLY A 1 87 ? 8.580 8.878 4.691 1.00 85.25 87 GLY A C 1
ATOM 653 O O . GLY A 1 87 ? 8.437 7.663 4.640 1.00 85.25 87 GLY A O 1
ATOM 654 N N . ALA A 1 88 ? 7.546 9.700 4.900 1.00 90.50 88 ALA A N 1
ATOM 655 C CA . ALA A 1 88 ? 6.173 9.217 5.005 1.00 90.50 88 ALA A CA 1
ATOM 656 C C . ALA A 1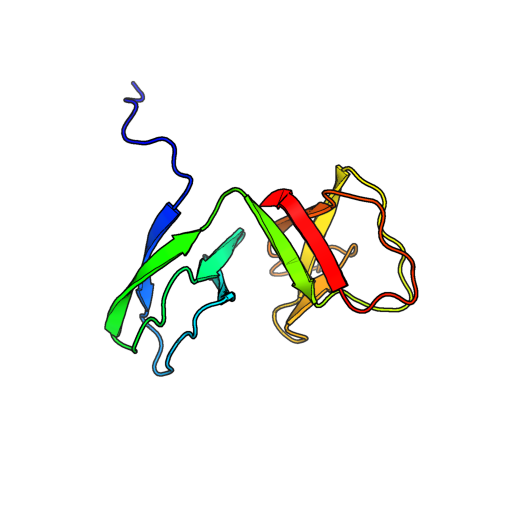 88 ? 5.680 8.648 3.667 1.00 90.50 88 ALA A C 1
ATOM 658 O O . ALA A 1 88 ? 5.555 9.378 2.686 1.00 90.50 88 ALA A O 1
ATOM 659 N N . ILE A 1 89 ? 5.344 7.360 3.657 1.00 95.50 89 ILE A N 1
ATOM 660 C CA . ILE A 1 89 ? 4.862 6.653 2.470 1.00 95.50 89 ILE A CA 1
ATOM 661 C C . ILE A 1 89 ? 3.339 6.591 2.540 1.00 95.50 89 ILE A C 1
ATOM 663 O O . ILE A 1 89 ? 2.781 5.984 3.457 1.00 95.50 89 ILE A O 1
ATOM 667 N N . LEU A 1 90 ? 2.645 7.236 1.603 1.00 95.31 90 LEU A N 1
ATOM 668 C CA . LEU A 1 90 ? 1.186 7.204 1.579 1.00 95.31 90 LEU A CA 1
ATOM 669 C C . LEU A 1 90 ? 0.722 5.846 1.051 1.00 95.31 90 LEU A C 1
ATOM 671 O O . LEU A 1 90 ? 0.987 5.511 -0.104 1.00 95.31 90 LEU A O 1
ATOM 675 N N . ALA A 1 91 ? 0.004 5.099 1.888 1.00 93.56 91 ALA A N 1
ATOM 676 C CA . ALA A 1 91 ? -0.612 3.848 1.471 1.00 93.56 91 ALA A CA 1
ATOM 677 C C . ALA A 1 91 ? -1.919 4.112 0.719 1.00 93.56 91 ALA A C 1
ATOM 679 O O . ALA A 1 91 ? -2.140 3.568 -0.353 1.00 93.56 91 ALA A O 1
ATOM 680 N N . GLY A 1 92 ? -2.764 4.986 1.266 1.00 95.06 92 GLY A N 1
ATOM 681 C CA . GLY A 1 92 ? -4.098 5.248 0.742 1.00 95.06 92 GLY A CA 1
ATOM 682 C C . GLY A 1 92 ? -5.041 5.620 1.876 1.00 95.06 92 GLY A C 1
ATOM 683 O O . GLY A 1 92 ? -4.687 6.428 2.737 1.00 95.06 92 GLY A O 1
ATOM 684 N N . TYR A 1 93 ? -6.231 5.025 1.908 1.00 95.50 93 TYR A N 1
ATOM 685 C CA . TYR A 1 93 ? -7.183 5.216 3.006 1.00 95.50 93 TYR A CA 1
ATOM 686 C C . TYR A 1 93 ? -7.876 3.920 3.421 1.00 95.50 93 TYR A C 1
ATOM 688 O O . TYR A 1 93 ? -7.921 2.959 2.660 1.00 95.50 93 TYR A O 1
ATOM 696 N N . ALA A 1 94 ? -8.415 3.873 4.636 1.00 95.69 94 ALA A N 1
ATOM 697 C CA . ALA A 1 94 ? -9.140 2.706 5.126 1.00 95.69 94 ALA A CA 1
ATOM 698 C C . ALA A 1 94 ? -10.450 2.515 4.342 1.00 95.69 94 ALA A C 1
ATOM 700 O O . ALA A 1 94 ? -11.290 3.415 4.291 1.00 95.69 94 ALA A O 1
ATOM 701 N N . ALA A 1 95 ? -10.640 1.349 3.727 1.00 95.25 95 ALA A N 1
ATOM 702 C CA . ALA A 1 95 ? -11.857 1.041 2.975 1.00 95.25 95 ALA A CA 1
ATOM 703 C C . ALA A 1 95 ? -13.052 0.746 3.899 1.00 95.25 95 ALA A C 1
ATOM 705 O O . ALA A 1 95 ? -14.197 0.977 3.520 1.00 95.25 95 ALA A O 1
ATOM 706 N N . GLU A 1 96 ? -12.779 0.294 5.122 1.00 94.19 96 GLU A N 1
ATOM 707 C CA . GLU A 1 96 ? -13.761 0.059 6.178 1.00 94.19 96 GLU A CA 1
ATOM 708 C C . GLU A 1 96 ? -13.190 0.435 7.551 1.00 94.19 96 GLU A C 1
ATOM 710 O O . GLU A 1 96 ? -12.006 0.754 7.685 1.00 94.19 96 GLU A O 1
ATOM 715 N N . ALA A 1 97 ? -14.039 0.425 8.579 1.00 93.31 97 ALA A N 1
ATOM 716 C CA . ALA A 1 97 ? -13.585 0.634 9.946 1.00 93.31 97 ALA A CA 1
ATOM 717 C C . ALA A 1 97 ? -12.844 -0.609 10.460 1.00 93.31 97 ALA A C 1
ATOM 719 O O . ALA A 1 97 ? -13.342 -1.725 10.361 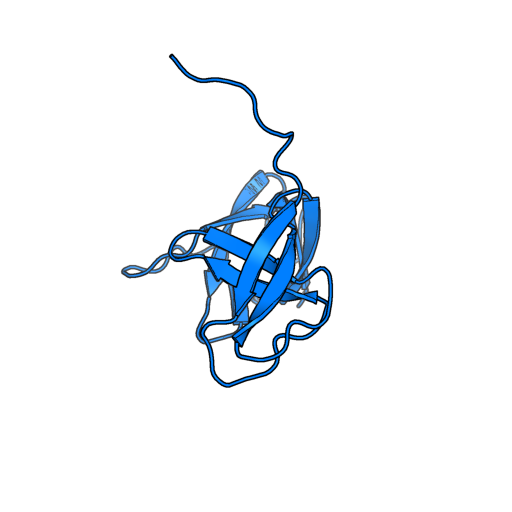1.00 93.31 97 ALA A O 1
ATOM 720 N N . LYS A 1 98 ? -11.680 -0.401 11.076 1.00 94.44 98 LYS A N 1
ATOM 721 C CA . LYS A 1 98 ? -10.845 -1.457 11.656 1.00 94.44 98 LYS A CA 1
ATOM 722 C C . LYS A 1 98 ? -10.786 -1.294 13.171 1.00 94.44 98 LYS A C 1
ATOM 724 O O . LYS A 1 98 ? -10.470 -0.215 13.670 1.00 94.44 98 LYS A O 1
ATOM 729 N N . ALA A 1 99 ? -11.055 -2.368 13.912 1.00 92.62 99 ALA A N 1
ATOM 730 C CA . ALA A 1 99 ? -10.943 -2.378 15.371 1.00 92.62 99 ALA A CA 1
ATOM 731 C C . ALA A 1 99 ? -9.478 -2.255 15.833 1.00 92.62 99 ALA A C 1
ATOM 733 O O . ALA A 1 99 ? -8.563 -2.725 15.153 1.00 92.62 99 ALA A O 1
ATOM 734 N N . ALA A 1 100 ? -9.251 -1.672 17.014 1.00 90.25 100 ALA A N 1
ATOM 735 C CA . ALA A 1 100 ? -7.903 -1.463 17.554 1.00 90.25 100 ALA A CA 1
ATOM 736 C C . ALA A 1 100 ? -7.091 -2.766 17.653 1.00 90.25 100 ALA A C 1
ATOM 738 O O . ALA A 1 100 ? -5.935 -2.796 17.239 1.00 90.25 100 ALA A O 1
ATOM 739 N N . GLU A 1 101 ? -7.729 -3.854 18.076 1.00 90.75 101 GLU A N 1
ATOM 740 C CA . GLU A 1 101 ? -7.101 -5.170 18.263 1.00 90.75 101 GLU A CA 1
ATOM 741 C C . GLU A 1 101 ? -6.856 -5.942 16.955 1.00 90.75 101 GLU A C 1
ATOM 743 O O . GLU A 1 101 ? -6.152 -6.948 16.959 1.00 90.75 101 GLU A O 1
ATOM 748 N N . SER A 1 102 ? -7.435 -5.508 15.828 1.00 90.56 102 SER A N 1
ATOM 749 C CA . SER A 1 102 ? -7.229 -6.203 14.553 1.00 90.56 102 SER A CA 1
ATOM 750 C C . SER A 1 102 ? -5.796 -6.000 14.058 1.00 90.56 102 SER A C 1
ATOM 752 O O . SER A 1 102 ? -5.295 -4.877 14.046 1.00 90.56 102 SER A O 1
ATOM 754 N N . ALA A 1 103 ? -5.158 -7.074 13.596 1.00 92.88 103 ALA A N 1
ATOM 755 C CA . ALA A 1 103 ? -3.822 -7.032 12.997 1.00 92.88 103 ALA A CA 1
ATOM 756 C C . ALA A 1 103 ? -3.844 -6.795 11.474 1.00 92.88 103 ALA A C 1
ATOM 758 O O . ALA A 1 103 ? -2.788 -6.680 10.856 1.00 92.88 103 ALA A O 1
ATOM 759 N N . ALA A 1 104 ? -5.032 -6.714 10.867 1.00 94.44 104 ALA A N 1
ATOM 760 C CA . ALA A 1 104 ? -5.219 -6.438 9.446 1.00 94.44 104 ALA A CA 1
ATOM 761 C C . ALA A 1 104 ? -6.265 -5.337 9.233 1.00 94.44 104 ALA A C 1
ATOM 763 O O . ALA A 1 104 ? -7.196 -5.183 10.033 1.00 94.44 104 ALA A O 1
ATOM 764 N N . ALA A 1 105 ? -6.094 -4.569 8.158 1.00 94.69 105 ALA A N 1
ATOM 765 C CA . ALA A 1 105 ? -7.039 -3.553 7.714 1.00 94.69 105 ALA A CA 1
ATOM 766 C C . ALA A 1 105 ? -7.203 -3.603 6.192 1.00 94.69 105 ALA A C 1
ATOM 768 O O . ALA A 1 105 ? -6.233 -3.827 5.465 1.00 94.69 105 ALA A O 1
ATOM 769 N N . LEU A 1 106 ? -8.417 -3.325 5.710 1.00 94.81 106 LEU A N 1
ATOM 770 C CA . LEU A 1 106 ? -8.641 -3.077 4.292 1.00 94.81 106 LEU A CA 1
ATOM 771 C C . LEU A 1 106 ? -8.228 -1.648 3.950 1.00 94.81 106 LEU A C 1
ATOM 773 O O . LEU A 1 106 ? -8.790 -0.682 4.473 1.00 94.81 106 LEU A O 1
ATOM 777 N N . CYS A 1 107 ? -7.276 -1.507 3.038 1.00 94.31 107 CYS A N 1
ATOM 778 C CA . CYS A 1 107 ? -6.827 -0.219 2.541 1.00 94.31 107 CYS A CA 1
ATOM 779 C C . CYS A 1 107 ? -7.117 -0.098 1.050 1.00 94.31 107 CYS A C 1
ATOM 781 O O . CYS A 1 107 ? -6.813 -0.985 0.251 1.00 94.31 107 CYS A O 1
ATOM 783 N N . LYS A 1 108 ? -7.726 1.027 0.689 1.00 95.19 108 LYS A N 1
ATOM 784 C CA . LYS A 1 108 ? -7.907 1.461 -0.681 1.00 95.19 108 LYS A CA 1
ATOM 785 C C . LYS A 1 108 ? -6.665 2.231 -1.118 1.00 95.19 108 LYS A C 1
ATOM 787 O O . LYS A 1 108 ? -6.424 3.325 -0.605 1.00 95.19 108 LYS A O 1
ATOM 792 N N . LEU A 1 109 ? -5.930 1.638 -2.058 1.00 90.94 109 LEU A N 1
ATOM 793 C CA . LEU A 1 109 ? -4.841 2.276 -2.804 1.00 90.94 109 LEU A CA 1
ATOM 794 C C . LEU A 1 109 ? -5.405 3.266 -3.831 1.00 90.94 109 LEU A C 1
ATOM 796 O O . LEU A 1 109 ? -6.419 2.906 -4.501 1.00 90.94 109 LEU A O 1
#

Sequence (109 aa):
MAEFVQKGESLNYRNEGSELIRYGEVVVLEERIGVAGIDIPAGSLGTVGVSGVYEMPAETGTAFQMGQTLWWDAENKRLTATKAASGAILAGYAAEAKAAESAAALCKL

Nearest PDB structures (foldseek):
  8hdt-assembly1_G  TM=6.479E-01  e=7.141E-02  uncultured cyanophage
  5mfd-assembly2_D  TM=7.918E-01  e=6.695E-01  Lambdavirus lambda
  1td0-assembly4_D  TM=7.834E-01  e=7.071E-01  Enterobacteria phage P21
  1tcz-assembly1_A  TM=7.557E-01  e=9.811E-01  Lambdavirus lambda
  8xqb-assembly1_N1  TM=7.697E-01  e=2.621E+00  Escherichia phage Lambda

Solvent-accessible surface area (backbone atoms only — not comparable to full-atom values): 5948 Å² total; per-residue (Å²): 137,88,78,92,84,72,94,60,46,56,42,85,40,68,34,83,54,91,56,70,44,46,58,70,37,78,41,75,66,76,57,34,47,28,30,24,74,39,67,21,46,47,74,29,74,33,42,25,34,46,44,50,79,43,82,39,46,27,48,61,79,50,62,45,48,54,69,38,63,28,20,46,39,78,91,78,64,25,37,31,79,63,78,50,96,68,89,51,20,43,40,39,23,23,68,44,68,30,57,26,83,37,56,54,36,42,32,30,62

Secondary structure (DSSP, 8-state):
--------SEEEEE--SSSPBPTT-EEE-SSBEEEESS-B-TT-EEEEE-SSEEEEEB-SS--B-TT-EEEEETTTTEEESSPPSSS-EEEEEESS-B-TT-SEEEEE-

Mean predicted aligned error: 4.17 Å